Protein AF-A0A2N5W431-F1 (afdb_monomer)

InterPro domains:
  IPR001406 Pseudouridine synthase I, TruA [PTHR11142] (4-162)
  IPR020094 Pseudouridine synthase TruA/RsuA/RluB/E/F, N-terminal [G3DSA:3.30.70.580] (1-157)
  IPR020103 Pseudouridine synthase, catalytic domain superfamily [SSF55120] (5-163)

Nearest PDB structures (foldseek):
  4j37-assembly1_A  TM=8.523E-01  e=6.917E-05  Homo sapiens
  4its-assembly1_A  TM=8.733E-01  e=2.255E-04  Homo sapiens

Mean predicted aligned error: 11.42 Å

pLDDT: mean 74.48, std 19.28, range [26.36, 95.44]

Sequence (165 aa):
MRSPYQGALHGGLAWLPEIKPLARVEGELFQVLRRAAGVTRPGRTVDAGEWGYSRAGQADAGMSGCRQVGSLWVRSCLKSVPDRFGFCSPTYPSGTGCTPDVSQTTTKECKEEEAMEKEEEEKLRSHTMLFNSILPDSVRIMSFLPIYEAFYARFLCTARGYICK

Solvent-accessible surface area (backbone atoms only — not comparable to full-atom values): 10311 Å² total; per-residue (Å²): 61,34,34,33,38,52,13,80,74,22,62,13,37,68,64,70,94,68,94,61,98,42,61,25,55,42,47,56,50,52,54,47,39,55,74,73,44,58,57,49,65,94,91,62,74,96,44,66,80,72,35,58,57,32,45,42,72,85,46,56,59,47,50,62,34,82,70,40,41,37,33,62,58,64,61,66,93,69,90,68,73,64,88,78,51,86,57,74,75,83,78,70,86,68,92,67,95,74,81,86,81,90,74,86,81,65,93,71,56,62,62,60,51,55,51,54,52,51,54,51,52,52,51,50,49,51,52,40,53,55,51,46,73,71,43,56,94,53,41,42,59,79,44,75,67,79,64,60,90,86,67,44,32,44,79,73,48,85,77,84,89,82,82,88,130

Organism: NCBI:txid200324

Foldseek 3Di:
DWKWFQQQQAQWADDDPDDDPGHHQVNLLLVLCVVQFVQADPPDDRDCVRFVKAWQDTTGHRDTDPTTDIDGGTDDPDPDAPCPQDDDDPPPCPPDDDDDDPDDDDPPVVVVVVVVVVVVQVVFVVSQVSSQVSGDPRMHDDGDGDDDPPDHSHPPNPDDDDDDD

Radius of gyration: 18.62 Å; Cα contacts (8 Å, |Δi|>4): 211; chains: 1; bounding box: 46×41×58 Å

Structure (mmCIF, N/CA/C/O backbone):
data_AF-A0A2N5W431-F1
#
_entry.id   AF-A0A2N5W431-F1
#
loop_
_atom_site.group_PDB
_atom_site.id
_atom_site.type_symbol
_atom_site.label_atom_id
_atom_site.label_alt_id
_atom_site.label_comp_id
_atom_site.label_asym_id
_atom_site.label_entity_id
_atom_site.label_seq_id
_atom_site.pdbx_PDB_ins_code
_atom_site.Cartn_x
_atom_site.Cartn_y
_atom_site.Cartn_z
_atom_site.occupancy
_atom_site.B_iso_or_equiv
_atom_site.auth_seq_id
_atom_site.auth_comp_id
_atom_site.auth_asym_id
_atom_site.auth_atom_id
_atom_site.pdbx_PDB_model_num
ATOM 1 N N . MET A 1 1 ? -2.872 0.296 5.400 1.00 89.25 1 MET A N 1
ATOM 2 C CA . MET A 1 1 ? -2.490 -0.922 4.650 1.00 89.25 1 MET A CA 1
ATOM 3 C C . MET A 1 1 ? -0.985 -0.934 4.401 1.00 89.25 1 MET A C 1
ATOM 5 O O . MET A 1 1 ? -0.433 0.106 4.047 1.00 89.25 1 MET A O 1
ATOM 9 N N . ARG A 1 2 ? -0.328 -2.088 4.568 1.00 92.88 2 ARG A N 1
ATOM 10 C CA . ARG A 1 2 ? 1.062 -2.328 4.145 1.00 92.88 2 ARG A CA 1
ATOM 11 C C . ARG A 1 2 ? 1.088 -3.319 2.987 1.00 92.88 2 ARG A C 1
ATOM 13 O O . ARG A 1 2 ? 0.518 -4.400 3.114 1.00 92.88 2 ARG A O 1
ATOM 20 N N . SER A 1 3 ? 1.748 -2.960 1.893 1.00 93.75 3 SER A N 1
ATOM 21 C CA . SER A 1 3 ? 1.755 -3.747 0.660 1.00 93.75 3 SER A CA 1
ATOM 22 C C . SER A 1 3 ? 3.158 -3.816 0.052 1.00 93.75 3 SER A C 1
ATOM 24 O O . SER A 1 3 ? 3.660 -2.805 -0.432 1.00 93.75 3 SER A O 1
ATOM 26 N N . PRO A 1 4 ? 3.850 -4.960 0.108 1.00 94.81 4 PRO A N 1
ATOM 27 C CA . PRO A 1 4 ? 5.044 -5.170 -0.691 1.00 94.81 4 PRO A CA 1
ATOM 28 C C . PRO A 1 4 ? 4.684 -5.418 -2.159 1.00 94.81 4 PRO A C 1
ATOM 30 O O . PRO A 1 4 ? 3.628 -5.976 -2.471 1.00 94.81 4 PRO A O 1
ATOM 33 N N . TYR A 1 5 ? 5.590 -5.034 -3.052 1.00 95.44 5 TYR A N 1
ATOM 34 C CA . TYR A 1 5 ? 5.466 -5.306 -4.478 1.00 95.44 5 TYR A CA 1
ATOM 35 C C . TYR A 1 5 ? 6.824 -5.399 -5.179 1.00 95.44 5 TYR A C 1
ATOM 37 O O . TYR A 1 5 ? 7.811 -4.777 -4.764 1.00 95.44 5 TYR A O 1
ATOM 45 N N . GLN A 1 6 ? 6.850 -6.142 -6.284 1.00 94.75 6 GLN A N 1
ATOM 46 C CA . GLN A 1 6 ? 8.010 -6.316 -7.151 1.00 94.75 6 GLN A CA 1
ATOM 47 C C . GLN A 1 6 ? 7.945 -5.365 -8.349 1.00 94.75 6 GLN A C 1
ATOM 49 O O . GLN A 1 6 ? 7.180 -5.564 -9.284 1.00 94.75 6 GLN A O 1
ATOM 54 N N . GLY A 1 7 ? 8.792 -4.338 -8.349 1.00 92.81 7 GLY A N 1
ATOM 55 C CA . GLY A 1 7 ? 8.753 -3.252 -9.330 1.00 92.81 7 GLY A CA 1
ATOM 56 C C . GLY A 1 7 ? 9.149 -3.631 -10.752 1.00 92.81 7 GLY A C 1
ATOM 57 O O . GLY A 1 7 ? 8.723 -2.962 -11.686 1.00 92.81 7 GLY A O 1
ATOM 58 N N . ALA A 1 8 ? 9.929 -4.701 -10.929 1.00 91.56 8 ALA A N 1
ATOM 59 C CA . ALA A 1 8 ? 10.460 -5.109 -12.234 1.00 91.56 8 ALA A CA 1
ATOM 60 C C . ALA A 1 8 ? 9.368 -5.404 -13.280 1.00 91.56 8 ALA A C 1
ATOM 62 O O . ALA A 1 8 ? 9.610 -5.261 -14.473 1.00 91.56 8 ALA A O 1
ATOM 63 N N . LEU A 1 9 ? 8.169 -5.791 -12.832 1.00 91.44 9 LEU A N 1
ATOM 64 C CA . LEU A 1 9 ? 7.029 -6.124 -13.691 1.00 91.44 9 LEU A CA 1
ATOM 65 C C . LEU A 1 9 ? 6.043 -4.958 -13.864 1.00 91.44 9 LEU A C 1
ATOM 67 O O . LEU A 1 9 ? 5.024 -5.112 -14.535 1.00 91.44 9 LEU A O 1
ATOM 71 N N . HIS A 1 10 ? 6.323 -3.792 -13.270 1.00 92.25 10 HIS A N 1
ATOM 72 C CA . HIS A 1 10 ? 5.370 -2.690 -13.195 1.00 92.25 10 HIS A CA 1
ATOM 73 C C . HIS A 1 10 ? 5.929 -1.362 -13.714 1.00 92.25 10 HIS A C 1
ATOM 75 O O . HIS A 1 10 ? 7.069 -0.972 -13.453 1.00 92.25 10 HIS A O 1
ATOM 81 N N . GLY A 1 11 ? 5.059 -0.589 -14.371 1.00 91.69 11 GLY A N 1
ATOM 82 C CA . GLY A 1 11 ? 5.344 0.763 -14.875 1.00 91.69 11 GLY A CA 1
ATOM 83 C C . GLY A 1 11 ? 5.370 1.853 -13.792 1.00 91.69 11 GLY A C 1
ATOM 84 O O . GLY A 1 11 ? 5.055 3.015 -14.071 1.00 91.69 11 GLY A O 1
ATOM 85 N N . GLY A 1 12 ? 5.673 1.469 -12.552 1.00 91.50 12 GLY A N 1
ATOM 86 C CA . GLY A 1 12 ? 5.675 2.310 -11.359 1.00 91.50 12 GLY A CA 1
ATOM 87 C C . GLY A 1 12 ? 4.498 2.038 -10.425 1.00 91.50 12 GLY A C 1
ATOM 88 O O . GLY A 1 12 ? 3.576 1.275 -10.734 1.00 91.50 12 GLY A O 1
ATOM 89 N N . LEU A 1 13 ? 4.540 2.684 -9.262 1.00 91.75 13 LEU A N 1
ATOM 90 C CA . LEU A 1 13 ? 3.539 2.500 -8.215 1.00 91.75 13 LEU A CA 1
ATOM 91 C C . LEU A 1 13 ? 2.237 3.247 -8.524 1.00 91.75 13 LEU A C 1
ATOM 93 O O . LEU A 1 13 ? 1.162 2.660 -8.455 1.00 91.75 13 LEU A O 1
ATOM 97 N N . ALA A 1 14 ? 2.350 4.537 -8.851 1.00 89.69 14 ALA A N 1
ATOM 98 C CA . ALA A 1 14 ? 1.221 5.460 -8.910 1.00 89.69 14 ALA A CA 1
ATOM 99 C C . ALA A 1 14 ? 0.268 5.140 -10.064 1.00 89.69 14 ALA A C 1
ATOM 101 O O . ALA A 1 14 ? 0.701 5.101 -11.213 1.00 89.69 14 ALA A O 1
ATOM 102 N N . TRP A 1 15 ? -1.025 4.985 -9.790 1.00 85.06 15 TRP A N 1
ATOM 103 C CA . TRP A 1 15 ? -2.036 4.806 -10.827 1.00 85.06 15 TRP A CA 1
ATOM 104 C C . TRP A 1 15 ? -2.126 6.045 -11.730 1.00 85.06 15 TRP A C 1
ATOM 106 O O . TRP A 1 15 ? -2.089 7.178 -11.249 1.00 85.06 15 TRP A O 1
ATOM 116 N N . LEU A 1 16 ? -2.269 5.827 -13.040 1.00 81.75 16 LEU A N 1
ATOM 117 C CA . LEU A 1 16 ? -2.696 6.859 -13.987 1.00 81.75 16 LEU A CA 1
ATOM 118 C C . LEU A 1 16 ? -3.819 6.287 -14.868 1.00 81.75 16 LEU A C 1
ATOM 120 O O . LEU A 1 16 ? -3.814 5.081 -15.123 1.00 81.75 16 LEU A O 1
ATOM 124 N N . PRO A 1 17 ? -4.709 7.148 -15.388 1.00 71.31 17 PRO A N 1
ATOM 125 C CA . PRO A 1 17 ? -5.809 6.753 -16.272 1.00 71.31 17 PRO A CA 1
ATOM 126 C C . PRO A 1 17 ? -5.375 6.330 -17.687 1.00 71.31 17 PRO A C 1
ATOM 128 O O . PRO A 1 17 ? -6.167 5.752 -18.423 1.00 71.31 17 PRO A O 1
ATOM 131 N N . GLU A 1 18 ? -4.136 6.619 -18.088 1.00 76.00 18 GLU A N 1
ATOM 132 C CA . GLU A 1 18 ? -3.624 6.333 -19.430 1.00 76.00 18 GLU A CA 1
ATOM 133 C C . GLU A 1 18 ? -3.269 4.849 -19.623 1.00 76.00 18 GLU A C 1
ATOM 135 O O . GLU A 1 18 ? -2.668 4.222 -18.744 1.00 76.00 18 GLU A O 1
ATOM 140 N N . ILE A 1 19 ? -3.596 4.300 -20.799 1.00 70.38 19 ILE A N 1
ATOM 141 C CA . ILE A 1 19 ? -3.258 2.923 -21.180 1.00 70.38 19 ILE A CA 1
ATOM 142 C C . ILE A 1 19 ? -1.738 2.822 -21.337 1.00 70.38 19 ILE A C 1
ATOM 144 O O . ILE A 1 19 ? -1.148 3.442 -22.219 1.00 70.38 19 ILE A O 1
ATOM 148 N N . LYS A 1 20 ? -1.099 2.030 -20.473 1.00 76.12 20 LYS A N 1
ATOM 149 C CA . LYS A 1 20 ? 0.347 1.786 -20.497 1.00 76.12 20 LYS A CA 1
ATOM 150 C C . LYS A 1 20 ? 0.654 0.325 -20.813 1.00 76.12 20 LYS A C 1
ATOM 152 O O . LYS A 1 20 ? -0.145 -0.540 -20.462 1.00 76.12 20 LYS A O 1
ATOM 157 N N . PRO A 1 21 ? 1.822 0.041 -21.418 1.00 76.06 21 PRO A N 1
ATOM 158 C CA . PRO A 1 21 ? 2.220 -1.325 -21.750 1.00 76.06 21 PRO A CA 1
ATOM 159 C C . PRO A 1 21 ? 2.429 -2.204 -20.509 1.00 76.06 21 PRO A C 1
ATOM 161 O O . PRO A 1 21 ? 2.193 -3.404 -20.568 1.00 76.06 21 PRO A O 1
ATOM 164 N N . LEU A 1 22 ? 2.842 -1.612 -19.382 1.00 80.50 22 LEU A N 1
ATOM 165 C CA . LEU A 1 22 ? 2.979 -2.309 -18.105 1.00 80.50 22 LEU A CA 1
ATOM 166 C C . LEU A 1 22 ? 1.901 -1.861 -17.124 1.00 80.50 22 LEU A C 1
ATOM 168 O O . LEU A 1 22 ? 1.676 -0.659 -16.932 1.00 80.50 22 LEU A O 1
ATOM 172 N N . ALA A 1 23 ? 1.294 -2.843 -16.456 1.00 85.44 23 ALA A N 1
ATOM 173 C CA . ALA A 1 23 ? 0.386 -2.603 -15.351 1.00 85.44 23 ALA A CA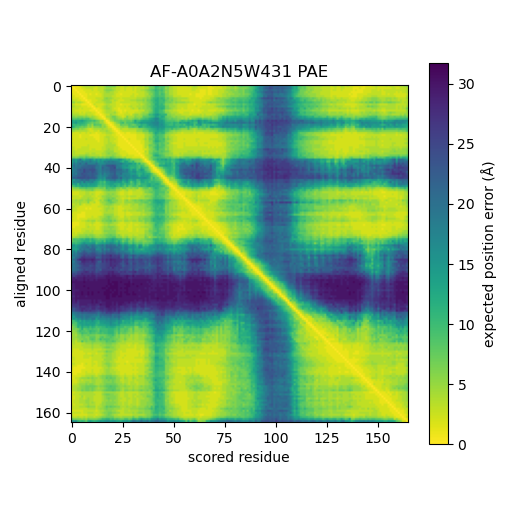 1
ATOM 174 C C . ALA A 1 23 ? 1.104 -1.849 -14.225 1.00 85.44 23 ALA A C 1
ATOM 176 O O . ALA A 1 23 ? 2.318 -1.963 -14.025 1.00 85.44 23 ALA A O 1
ATOM 177 N N . ARG A 1 24 ? 0.342 -1.055 -13.478 1.00 90.88 24 ARG A N 1
ATOM 178 C CA . ARG A 1 24 ? 0.843 -0.351 -12.300 1.00 90.88 24 ARG A CA 1
ATOM 179 C C . ARG A 1 24 ? 0.278 -0.963 -11.042 1.00 90.88 24 ARG A C 1
ATOM 181 O O . ARG A 1 24 ? -0.891 -1.340 -11.015 1.00 90.88 24 ARG A O 1
ATOM 188 N N . VAL A 1 25 ? 1.094 -0.961 -9.997 1.00 93.19 25 VAL A N 1
ATOM 189 C CA . VAL A 1 25 ? 0.795 -1.607 -8.714 1.00 93.19 25 VAL A CA 1
ATOM 190 C C . VAL A 1 25 ? -0.521 -1.094 -8.125 1.00 93.19 25 VAL A C 1
ATOM 192 O O . VAL A 1 25 ? -1.386 -1.885 -7.760 1.00 93.19 25 VAL A O 1
ATOM 195 N N . GLU A 1 26 ? -0.727 0.229 -8.085 1.00 91.44 26 GLU A N 1
ATOM 196 C CA . GLU A 1 26 ? -1.993 0.797 -7.603 1.00 91.44 26 GLU A CA 1
ATOM 197 C C . GLU A 1 26 ? -3.183 0.418 -8.491 1.00 91.44 26 GLU A C 1
ATOM 199 O O . GLU A 1 26 ? -4.279 0.225 -7.983 1.00 91.44 26 GLU A O 1
ATOM 204 N N . GLY A 1 27 ? -2.989 0.258 -9.802 1.00 88.44 27 GLY A N 1
ATOM 205 C CA . GLY A 1 27 ? -4.064 -0.147 -10.709 1.00 88.44 27 GLY A CA 1
ATOM 206 C C . GLY A 1 27 ? -4.586 -1.550 -10.421 1.00 88.44 27 GLY A C 1
ATOM 207 O O . GLY A 1 27 ? -5.800 -1.747 -10.356 1.00 88.44 27 GLY A O 1
ATOM 208 N N . GLU A 1 28 ? -3.685 -2.503 -10.200 1.00 90.12 28 GLU A N 1
ATOM 209 C CA . GLU A 1 28 ? -4.042 -3.872 -9.814 1.00 90.12 28 GLU A CA 1
ATOM 210 C C . GLU A 1 28 ? -4.699 -3.900 -8.435 1.00 90.12 28 GLU A C 1
ATOM 212 O O . GLU A 1 28 ? -5.772 -4.482 -8.259 1.00 90.12 28 GLU A O 1
ATOM 217 N N . LEU A 1 29 ? -4.121 -3.171 -7.477 1.00 89.25 29 LEU A N 1
ATOM 218 C CA . LEU A 1 29 ? -4.680 -3.031 -6.140 1.00 89.25 29 LEU A CA 1
ATOM 219 C C . LEU A 1 29 ? -6.105 -2.457 -6.176 1.00 89.25 29 LEU A C 1
ATOM 221 O O . LEU A 1 29 ? -7.014 -3.007 -5.556 1.00 89.25 29 LEU A O 1
ATOM 225 N N . PHE A 1 30 ? -6.332 -1.380 -6.928 1.00 87.06 30 PHE A N 1
ATOM 226 C CA . PHE A 1 30 ? -7.644 -0.744 -7.053 1.00 87.06 30 PHE A CA 1
ATOM 227 C C . PHE A 1 30 ? -8.654 -1.629 -7.782 1.00 87.06 30 PHE A C 1
ATOM 229 O O . PHE A 1 30 ? -9.844 -1.585 -7.476 1.00 87.06 30 PHE A O 1
ATOM 236 N N . GLN A 1 31 ? -8.225 -2.455 -8.738 1.00 85.12 31 GLN A N 1
ATOM 237 C CA . GLN A 1 31 ? -9.108 -3.453 -9.344 1.00 85.12 31 GLN A CA 1
ATOM 238 C C . GLN A 1 31 ? -9.572 -4.495 -8.323 1.00 85.12 31 GLN A C 1
ATOM 240 O O . GLN A 1 31 ? -10.771 -4.772 -8.247 1.00 85.12 31 GLN A O 1
ATOM 245 N N . VAL A 1 32 ? -8.657 -5.032 -7.513 1.00 86.81 32 VAL A N 1
ATOM 246 C CA . VAL A 1 32 ? -8.998 -6.033 -6.492 1.00 86.81 32 VAL A CA 1
ATOM 247 C C . VAL A 1 32 ? -9.874 -5.436 -5.399 1.00 86.81 32 VAL A C 1
ATOM 249 O O . VAL A 1 32 ? -10.908 -6.010 -5.065 1.00 86.81 32 VAL A O 1
ATOM 252 N N . LEU A 1 33 ? -9.528 -4.252 -4.894 1.00 81.56 33 LEU A N 1
ATOM 253 C CA . LEU A 1 33 ? -10.308 -3.580 -3.856 1.00 81.56 33 LEU A CA 1
ATOM 254 C C . LEU A 1 33 ? -11.738 -3.261 -4.322 1.00 81.56 33 LEU A C 1
ATOM 256 O O . LEU A 1 33 ? -12.678 -3.445 -3.550 1.00 81.56 33 LEU A O 1
ATOM 260 N N . ARG A 1 34 ? -11.942 -2.886 -5.594 1.00 78.44 34 ARG A N 1
ATOM 261 C CA . ARG A 1 34 ? -13.295 -2.714 -6.164 1.00 78.44 34 ARG A CA 1
ATOM 262 C C . ARG A 1 34 ? -14.122 -3.985 -6.125 1.00 78.44 34 ARG A C 1
ATOM 264 O O . ARG A 1 34 ? -15.307 -3.920 -5.817 1.00 78.44 34 ARG A O 1
ATOM 271 N N . ARG A 1 35 ? -13.502 -5.120 -6.447 1.00 77.38 35 ARG A N 1
ATOM 272 C CA . ARG A 1 35 ? -14.182 -6.419 -6.503 1.00 77.38 35 ARG A CA 1
ATOM 273 C C . ARG A 1 35 ? -14.460 -6.985 -5.113 1.00 77.38 35 ARG A C 1
ATOM 275 O O . ARG A 1 35 ? -15.540 -7.509 -4.886 1.00 77.38 35 ARG A O 1
ATOM 282 N N . ALA A 1 36 ? -13.494 -6.879 -4.204 1.00 72.75 36 ALA A N 1
ATOM 283 C CA . ALA A 1 36 ? -13.506 -7.614 -2.943 1.00 72.75 36 ALA A CA 1
ATOM 284 C C . ALA A 1 36 ? -13.934 -6.778 -1.728 1.00 72.75 36 ALA A C 1
ATOM 286 O O . ALA A 1 36 ? -14.520 -7.322 -0.800 1.00 72.75 36 ALA A O 1
ATOM 287 N N . ALA A 1 37 ? -13.652 -5.472 -1.705 1.00 63.78 37 ALA A N 1
ATOM 288 C CA . ALA A 1 37 ? -13.812 -4.657 -0.497 1.00 63.78 37 ALA A CA 1
ATOM 289 C C . ALA A 1 37 ? -15.011 -3.702 -0.532 1.00 63.78 37 ALA A C 1
ATOM 291 O O . ALA A 1 37 ? -15.199 -2.939 0.414 1.00 63.78 37 ALA A O 1
ATOM 292 N N . GLY A 1 38 ? -15.806 -3.700 -1.612 1.00 59.81 38 GLY A N 1
ATOM 293 C CA . GLY A 1 38 ? -16.948 -2.797 -1.751 1.00 59.81 38 GLY A CA 1
ATOM 294 C C . GLY A 1 38 ? -16.581 -1.362 -1.362 1.00 59.81 38 GLY A C 1
ATOM 295 O O . GLY A 1 38 ? -17.212 -0.789 -0.482 1.00 59.81 38 GLY A O 1
ATOM 296 N N . VAL A 1 39 ? -15.489 -0.832 -1.911 1.00 56.41 39 VAL A N 1
ATOM 297 C CA . VAL A 1 39 ? -14.934 0.461 -1.499 1.00 56.41 39 VAL A CA 1
ATOM 298 C C . VAL A 1 39 ? -15.879 1.583 -1.921 1.00 56.41 39 VAL A C 1
ATOM 300 O O . VAL A 1 39 ? -15.903 1.979 -3.085 1.00 56.41 39 VAL A O 1
ATOM 303 N N . THR A 1 40 ? -16.719 2.066 -1.004 1.00 45.91 40 THR A N 1
ATOM 304 C CA . THR A 1 40 ? -17.563 3.247 -1.239 1.00 45.91 40 THR A CA 1
ATOM 305 C C . THR A 1 40 ? -18.119 3.794 0.075 1.00 45.91 40 THR A C 1
ATOM 307 O O . THR A 1 40 ? -18.657 3.037 0.883 1.00 45.91 40 THR A O 1
ATOM 310 N N . ARG A 1 41 ? -18.092 5.121 0.263 1.00 44.06 41 ARG A N 1
ATOM 311 C CA . ARG A 1 41 ? -19.140 5.788 1.057 1.00 44.06 41 ARG A CA 1
ATOM 312 C C . ARG A 1 41 ? -20.473 5.562 0.317 1.00 44.06 41 ARG A C 1
ATOM 314 O O . ARG A 1 41 ? -20.462 5.615 -0.912 1.00 44.06 41 ARG A O 1
ATOM 321 N N . PRO A 1 42 ? -21.602 5.267 0.981 1.00 38.75 42 PRO A N 1
ATOM 322 C CA . PRO A 1 42 ? -22.873 5.136 0.266 1.00 38.75 42 PRO A CA 1
ATOM 323 C C . PRO A 1 42 ? -23.142 6.400 -0.581 1.00 38.75 42 PRO A C 1
ATOM 325 O O . PRO A 1 42 ? -23.098 7.506 -0.051 1.00 38.75 42 PRO A O 1
ATOM 328 N N . GLY A 1 43 ? -23.361 6.230 -1.896 1.00 45.22 43 GLY A N 1
ATOM 329 C CA . GLY A 1 43 ? -23.772 7.299 -2.825 1.00 45.22 43 GLY A CA 1
ATOM 330 C C . GLY A 1 4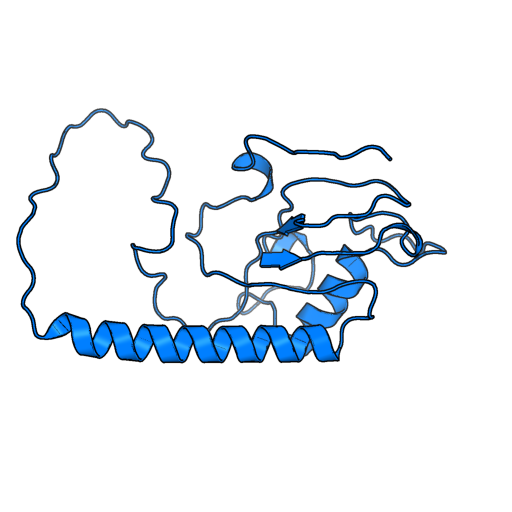3 ? -22.696 7.964 -3.705 1.00 45.22 43 GLY A C 1
ATOM 331 O O . GLY A 1 43 ? -22.950 9.052 -4.212 1.00 45.22 43 GLY A O 1
ATOM 332 N N . ARG A 1 44 ? -21.504 7.376 -3.884 1.00 46.50 44 ARG A N 1
ATOM 333 C CA . ARG A 1 44 ? -20.342 8.030 -4.532 1.00 46.50 44 ARG A CA 1
ATOM 334 C C . ARG A 1 44 ? -19.649 7.134 -5.578 1.00 46.50 44 ARG A C 1
ATOM 336 O O . ARG A 1 44 ? -19.682 5.912 -5.451 1.00 46.50 44 ARG A O 1
ATOM 343 N N . THR A 1 45 ? -19.099 7.725 -6.640 1.00 42.81 45 THR A N 1
ATOM 344 C CA . THR A 1 45 ? -18.496 7.029 -7.794 1.00 42.81 45 THR A CA 1
ATOM 345 C C . THR A 1 45 ? -17.063 6.557 -7.517 1.00 42.81 45 THR A C 1
ATOM 347 O O . THR A 1 45 ? -16.479 6.784 -6.461 1.00 42.81 45 THR A O 1
ATOM 350 N N . VAL A 1 46 ? -16.525 5.754 -8.435 1.00 51.91 46 VAL A N 1
ATOM 351 C CA . VAL A 1 46 ? -15.410 4.826 -8.206 1.00 51.91 46 VAL A CA 1
ATOM 352 C C . VAL A 1 46 ? -14.064 5.437 -8.628 1.00 51.91 46 VAL A C 1
ATOM 354 O O . VAL A 1 46 ? -13.319 4.830 -9.394 1.00 51.91 46 VAL A O 1
ATOM 357 N N . ASP A 1 47 ? -13.751 6.636 -8.135 1.00 59.06 47 ASP A N 1
ATOM 358 C CA . ASP A 1 47 ? -12.466 7.298 -8.387 1.00 59.06 47 ASP A CA 1
ATOM 359 C C . ASP A 1 47 ? -11.541 7.226 -7.161 1.00 59.06 47 ASP A C 1
ATOM 361 O O . ASP A 1 47 ? -11.981 7.312 -6.013 1.00 59.06 47 ASP A O 1
ATOM 365 N N . ALA A 1 48 ? -10.223 7.108 -7.383 1.00 58.09 48 ALA A N 1
ATOM 366 C CA . ALA A 1 48 ? -9.224 7.006 -6.307 1.00 58.09 48 ALA A CA 1
ATOM 367 C C . ALA A 1 48 ? -9.244 8.210 -5.337 1.00 58.09 48 ALA A C 1
ATOM 369 O O . ALA A 1 48 ? -8.913 8.064 -4.157 1.00 58.09 48 ALA A O 1
ATOM 370 N N . GLY A 1 49 ? -9.674 9.385 -5.817 1.00 63.28 49 GLY A N 1
ATOM 371 C CA . GLY A 1 49 ? -9.896 10.575 -4.992 1.00 63.28 49 GLY A CA 1
ATOM 372 C C . GLY A 1 49 ? -11.083 10.445 -4.031 1.00 63.28 49 GLY A C 1
ATOM 373 O O . GLY A 1 49 ? -11.054 11.012 -2.942 1.00 63.28 49 GLY A O 1
ATOM 374 N N . GLU A 1 50 ? -12.095 9.647 -4.371 1.00 66.56 50 GLU A N 1
ATOM 375 C CA . GLU A 1 50 ? -13.278 9.433 -3.528 1.00 66.56 50 GLU A CA 1
ATOM 376 C C . GLU A 1 50 ? -13.019 8.427 -2.399 1.00 66.56 50 GLU A C 1
ATOM 378 O O . GLU A 1 50 ? -13.607 8.524 -1.320 1.00 66.56 50 GLU A O 1
ATOM 383 N N . TRP A 1 51 ? -12.082 7.498 -2.602 1.00 74.25 51 TRP A N 1
ATOM 384 C CA . TRP A 1 51 ? -11.655 6.535 -1.581 1.00 74.25 51 TRP A CA 1
ATOM 385 C C . TRP A 1 51 ? -10.679 7.115 -0.563 1.00 74.25 51 TRP A C 1
ATOM 387 O O . TRP A 1 51 ? -10.218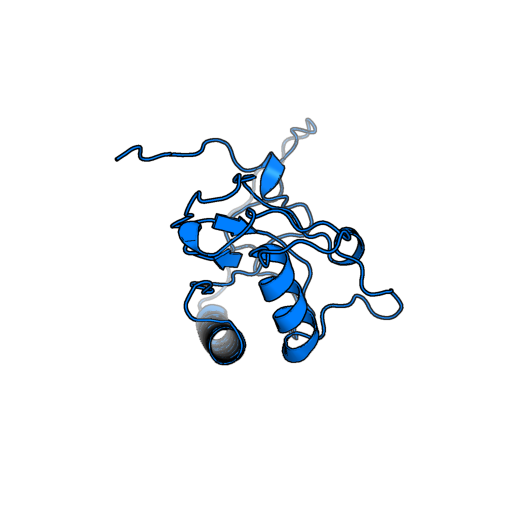 6.389 0.317 1.00 74.25 51 TRP A O 1
ATOM 397 N N . GLY A 1 52 ? -10.338 8.405 -0.674 1.00 81.44 52 GLY A N 1
ATOM 398 C CA . GLY A 1 52 ? -9.334 9.046 0.175 1.00 81.44 52 GLY A CA 1
ATOM 399 C C . GLY A 1 52 ? -8.005 8.297 0.152 1.00 81.44 52 GLY A C 1
ATOM 400 O O . GLY A 1 52 ? -7.316 8.232 1.171 1.00 81.44 52 GLY A O 1
ATOM 401 N N . TYR A 1 53 ? -7.677 7.670 -0.985 1.00 87.88 53 TYR A N 1
ATOM 402 C CA . TYR A 1 53 ? -6.454 6.899 -1.091 1.00 87.88 53 TYR A CA 1
ATOM 403 C C . TYR A 1 53 ? -5.255 7.840 -0.988 1.00 87.88 53 TYR A C 1
ATOM 405 O O . TYR A 1 53 ? -5.126 8.805 -1.742 1.00 87.88 53 TYR A O 1
ATOM 413 N N . SER A 1 54 ? -4.343 7.539 -0.071 1.00 90.44 54 SER A N 1
ATOM 414 C CA . SER A 1 54 ? -3.069 8.235 0.037 1.00 90.44 54 SER A CA 1
ATOM 415 C C . SER A 1 54 ? -1.933 7.236 0.202 1.00 90.44 54 SER A C 1
ATOM 417 O O . SER A 1 54 ? -2.091 6.184 0.821 1.00 90.44 54 SER A O 1
ATOM 419 N N . ARG A 1 55 ? -0.765 7.568 -0.347 1.00 91.75 55 ARG A N 1
ATOM 420 C CA . ARG A 1 55 ? 0.432 6.722 -0.320 1.00 91.75 55 ARG A CA 1
ATOM 421 C C . ARG A 1 55 ? 1.580 7.433 0.378 1.00 91.75 55 ARG A C 1
ATOM 423 O O . ARG A 1 55 ? 1.778 8.630 0.177 1.00 91.75 55 ARG A O 1
ATOM 430 N N . ALA A 1 56 ? 2.360 6.688 1.154 1.00 91.75 56 ALA A N 1
ATOM 431 C CA . ALA A 1 56 ? 3.502 7.240 1.874 1.00 91.75 56 ALA A CA 1
ATOM 432 C C . ALA A 1 56 ? 4.632 7.671 0.943 1.00 91.75 56 ALA A C 1
ATOM 434 O O . ALA A 1 56 ? 5.293 8.654 1.248 1.00 91.75 56 ALA A O 1
ATOM 435 N N . GLY A 1 57 ? 4.825 6.991 -0.193 1.00 87.31 57 GLY A N 1
ATOM 436 C CA . GLY A 1 57 ? 5.807 7.350 -1.215 1.00 87.31 57 GLY A CA 1
ATOM 437 C C . GLY A 1 57 ? 5.367 7.006 -2.630 1.00 87.31 57 GLY A C 1
ATOM 438 O O . GLY A 1 57 ? 4.456 6.205 -2.819 1.00 87.31 57 GLY A O 1
ATOM 439 N N . GLN A 1 58 ? 5.994 7.659 -3.607 1.00 88.56 58 GLN A N 1
ATOM 440 C CA . GLN A 1 58 ? 5.806 7.404 -5.032 1.00 88.56 58 GLN A CA 1
ATOM 441 C C . GLN A 1 58 ? 7.083 6.770 -5.567 1.00 88.56 58 GLN A C 1
ATOM 443 O O . GLN A 1 58 ? 8.161 7.324 -5.368 1.00 88.56 58 GLN A O 1
ATOM 448 N N . ALA A 1 59 ? 6.937 5.609 -6.196 1.00 91.50 59 ALA A N 1
ATOM 449 C CA . ALA A 1 59 ? 8.034 4.893 -6.817 1.00 91.50 59 ALA A CA 1
ATOM 450 C C . ALA A 1 59 ? 7.863 4.887 -8.339 1.00 91.50 59 ALA A C 1
ATOM 452 O O . ALA A 1 59 ? 6.750 4.687 -8.844 1.00 91.50 59 ALA A O 1
ATOM 453 N N . ASP A 1 60 ? 8.973 5.105 -9.036 1.00 91.62 60 ASP A N 1
ATOM 454 C CA . ASP A 1 60 ? 9.080 5.060 -10.488 1.00 91.62 60 ASP A CA 1
ATOM 455 C C . ASP A 1 60 ? 9.082 3.620 -11.016 1.00 91.62 60 ASP A C 1
ATOM 457 O O . ASP A 1 60 ? 9.075 2.643 -10.261 1.00 91.62 60 ASP A O 1
ATOM 461 N N . ALA A 1 61 ? 9.044 3.490 -12.340 1.00 91.88 61 ALA A N 1
ATOM 462 C CA . ALA A 1 61 ? 9.042 2.199 -13.015 1.00 91.88 61 ALA A CA 1
ATOM 463 C C . ALA A 1 61 ? 10.274 1.359 -12.646 1.00 91.88 61 ALA A C 1
ATOM 465 O O . ALA A 1 61 ? 11.381 1.880 -12.537 1.00 91.88 61 ALA A O 1
ATOM 466 N N . GLY A 1 62 ? 10.074 0.056 -12.441 1.00 91.25 62 GLY A N 1
ATOM 467 C CA . GLY A 1 62 ? 11.146 -0.869 -12.064 1.00 91.25 62 GLY A CA 1
ATOM 468 C C . GLY A 1 62 ? 11.509 -0.881 -10.573 1.00 91.25 62 GLY A C 1
ATOM 469 O O . GLY A 1 62 ? 12.098 -1.857 -10.106 1.00 91.25 62 GLY A O 1
ATOM 470 N N . MET A 1 63 ? 11.131 0.135 -9.788 1.00 93.25 63 MET A N 1
ATOM 471 C CA . MET A 1 63 ? 11.462 0.188 -8.359 1.00 93.25 63 MET A CA 1
ATOM 472 C C . MET A 1 63 ? 10.551 -0.718 -7.532 1.00 93.25 63 MET A C 1
ATOM 474 O O . MET A 1 63 ? 9.332 -0.619 -7.621 1.00 93.25 63 MET A O 1
ATOM 478 N N . SER A 1 64 ? 11.132 -1.591 -6.707 1.00 94.75 64 SER A N 1
ATOM 479 C CA . SER A 1 64 ? 10.377 -2.456 -5.786 1.00 94.75 64 SER A CA 1
ATOM 480 C C . SER A 1 64 ? 10.147 -1.776 -4.437 1.00 94.75 64 SER A C 1
ATOM 482 O O . SER A 1 64 ? 10.971 -0.981 -3.985 1.00 94.75 64 SER A O 1
ATOM 484 N N . GLY A 1 65 ? 9.058 -2.131 -3.757 1.00 93.06 65 GLY A N 1
ATOM 485 C CA . GLY A 1 65 ? 8.748 -1.632 -2.418 1.00 93.06 65 GLY A CA 1
ATOM 486 C C . GLY A 1 65 ? 8.543 -2.780 -1.439 1.00 93.06 65 GLY A C 1
ATOM 487 O O . GLY A 1 65 ? 7.668 -3.609 -1.642 1.00 93.06 65 GLY A O 1
ATOM 488 N N . CYS A 1 66 ? 9.310 -2.827 -0.347 1.00 91.44 66 CYS A N 1
ATOM 489 C CA . CYS A 1 66 ? 9.162 -3.879 0.669 1.00 91.44 66 CYS A CA 1
ATOM 490 C C . CYS A 1 66 ? 8.101 -3.557 1.736 1.00 91.44 66 CYS A C 1
ATOM 492 O O . CYS A 1 66 ? 7.546 -4.459 2.357 1.00 91.44 66 CYS A O 1
ATOM 494 N N . ARG A 1 67 ? 7.823 -2.271 1.984 1.00 89.31 67 ARG A N 1
ATOM 495 C CA . ARG A 1 67 ? 6.889 -1.810 3.028 1.00 89.31 67 ARG A CA 1
ATOM 496 C C . ARG A 1 67 ? 6.115 -0.578 2.572 1.00 89.31 67 ARG A C 1
ATOM 498 O O . ARG A 1 67 ? 6.029 0.404 3.306 1.00 89.31 67 ARG A O 1
ATOM 505 N N . GLN A 1 68 ? 5.568 -0.604 1.356 1.00 93.38 68 GLN A N 1
ATOM 506 C CA . GLN A 1 68 ? 4.747 0.513 0.896 1.00 93.38 68 GLN A CA 1
ATOM 507 C C . GLN A 1 68 ? 3.533 0.660 1.808 1.00 93.38 68 GLN A C 1
ATOM 509 O O . GLN A 1 68 ? 2.804 -0.300 2.065 1.00 93.38 68 GLN A O 1
ATOM 514 N N . VAL A 1 69 ? 3.328 1.876 2.302 1.00 94.19 69 VAL A N 1
ATOM 515 C CA . VAL A 1 69 ? 2.196 2.209 3.162 1.00 94.19 69 VAL A CA 1
ATOM 516 C C . VAL A 1 69 ? 1.187 3.009 2.354 1.00 94.19 69 VAL A C 1
ATOM 518 O O . VAL A 1 69 ? 1.544 3.990 1.697 1.00 94.19 69 VAL A O 1
ATOM 521 N N . GLY A 1 70 ? -0.072 2.588 2.423 1.00 92.25 70 GLY A N 1
ATOM 522 C CA . GLY A 1 70 ? -1.210 3.339 1.908 1.00 92.25 70 GLY A CA 1
ATOM 523 C C . GLY A 1 70 ? -2.338 3.422 2.934 1.00 92.25 70 GLY A C 1
ATOM 524 O O . GLY A 1 70 ? -2.542 2.481 3.711 1.00 92.25 70 GLY A O 1
ATOM 525 N N . SER A 1 71 ? -3.065 4.536 2.939 1.00 91.00 71 SER A N 1
ATOM 526 C CA . SER A 1 71 ? -4.357 4.678 3.618 1.00 91.00 71 SER A CA 1
ATOM 527 C C . SER A 1 71 ? -5.470 4.796 2.588 1.00 91.00 71 SER A C 1
ATOM 529 O O . SER A 1 71 ? -5.246 5.312 1.498 1.00 91.00 71 SER A O 1
ATOM 531 N N . LEU A 1 72 ? -6.642 4.266 2.922 1.00 87.69 72 LEU A N 1
ATOM 532 C CA . LEU A 1 72 ? -7.866 4.416 2.147 1.00 87.69 72 LEU A CA 1
ATOM 533 C C . LEU A 1 72 ? -9.078 4.170 3.039 1.00 87.69 72 LEU A C 1
ATOM 535 O O . LEU A 1 72 ? -8.980 3.470 4.049 1.00 87.69 72 LEU A O 1
ATOM 539 N N . TRP A 1 73 ? -10.217 4.691 2.613 1.00 83.62 73 TRP A N 1
ATOM 540 C CA . TRP A 1 73 ? -11.518 4.384 3.183 1.00 83.62 73 TRP A CA 1
ATOM 541 C C . TRP A 1 73 ? -11.994 3.024 2.689 1.00 83.62 73 TRP A C 1
ATOM 543 O O . TRP A 1 73 ? -11.972 2.766 1.493 1.00 83.62 73 TRP A O 1
ATOM 553 N N . VAL A 1 74 ? -12.447 2.158 3.592 1.00 77.88 74 VAL A N 1
ATOM 554 C CA . VAL A 1 74 ? -13.035 0.851 3.261 1.00 77.88 74 VAL A CA 1
ATOM 555 C C . VAL A 1 74 ? -14.340 0.706 4.033 1.00 77.88 74 VAL A C 1
ATOM 557 O O . VAL A 1 74 ? -14.447 1.193 5.159 1.00 77.88 74 VAL A O 1
ATOM 560 N N . ARG A 1 75 ? -15.338 0.033 3.449 1.00 74.25 75 ARG A N 1
ATOM 561 C CA . ARG A 1 75 ? -16.540 -0.339 4.199 1.00 74.25 75 ARG A CA 1
ATOM 562 C C . ARG A 1 75 ? -16.173 -1.426 5.200 1.00 74.25 75 ARG A C 1
ATOM 564 O O . ARG A 1 75 ? -15.822 -2.537 4.817 1.00 74.25 75 ARG A O 1
ATOM 571 N N . SER A 1 76 ? -16.249 -1.087 6.478 1.00 71.75 76 SER A N 1
ATOM 572 C CA . SER A 1 76 ? -16.052 -2.021 7.577 1.00 71.75 76 SER A CA 1
ATOM 573 C C . SER A 1 76 ? -17.319 -2.093 8.422 1.00 71.75 76 SER A C 1
ATOM 575 O O . SER A 1 76 ? -18.083 -1.134 8.474 1.00 71.75 76 SER A O 1
ATOM 577 N N . CYS A 1 77 ? -17.544 -3.222 9.094 1.00 66.69 77 CYS A N 1
ATOM 578 C CA . CYS A 1 77 ? -18.623 -3.352 10.084 1.00 66.69 77 CYS A CA 1
ATOM 579 C C . CYS A 1 77 ? -18.220 -2.797 11.462 1.00 66.69 77 CYS A C 1
ATOM 581 O O . CYS A 1 77 ? -18.956 -2.976 12.429 1.00 66.69 77 CYS A O 1
ATOM 583 N N . LEU A 1 78 ? -17.040 -2.180 11.561 1.00 64.12 78 LEU A N 1
ATOM 584 C CA . LEU A 1 78 ? -16.535 -1.586 12.792 1.00 64.12 78 LEU A CA 1
ATOM 585 C C . LEU A 1 78 ? -17.353 -0.350 13.150 1.00 64.12 78 LEU A C 1
ATOM 587 O O . LEU A 1 78 ? -17.547 0.537 12.320 1.00 64.12 78 LEU A O 1
ATOM 591 N N . LYS A 1 79 ? -17.843 -0.320 14.391 1.00 61.19 79 LYS A N 1
ATOM 592 C CA . LYS A 1 79 ? -18.701 0.753 14.913 1.00 61.19 79 LYS A CA 1
ATOM 593 C C . LYS A 1 79 ? -17.894 1.984 15.333 1.00 61.19 79 LYS A C 1
ATOM 595 O O . LYS A 1 79 ? -18.382 3.101 15.207 1.00 61.19 79 LYS A O 1
ATOM 600 N N . SER A 1 80 ? -16.665 1.780 15.793 1.00 60.34 80 SER A N 1
ATOM 601 C CA . SER A 1 80 ? -15.703 2.823 16.145 1.00 60.34 80 SER A CA 1
ATOM 602 C C . SER A 1 80 ? -14.288 2.292 15.932 1.00 60.34 80 SER A C 1
ATOM 604 O O . SER A 1 80 ? -14.062 1.083 15.952 1.00 60.34 80 SER A O 1
ATOM 606 N N . VAL A 1 81 ? -13.336 3.192 15.687 1.00 62.56 81 VAL A N 1
ATOM 607 C CA . VAL A 1 81 ? -11.912 2.847 15.748 1.00 62.56 81 VAL A CA 1
ATOM 608 C C . VAL A 1 81 ? -11.522 2.901 17.224 1.00 62.56 81 VAL A C 1
ATOM 610 O O . VAL A 1 81 ? -11.756 3.942 17.842 1.00 62.56 81 VAL A O 1
ATOM 613 N N . PRO A 1 82 ? -10.977 1.824 17.812 1.00 57.28 82 PRO A N 1
ATOM 614 C CA . PRO A 1 82 ? -10.505 1.865 19.189 1.00 57.28 82 PRO A CA 1
ATOM 615 C C . PRO A 1 82 ? -9.479 2.985 19.364 1.00 57.28 82 PRO A C 1
ATOM 617 O O . PRO A 1 82 ? -8.536 3.090 18.577 1.00 57.28 82 PRO A O 1
ATOM 620 N N . ASP A 1 83 ? -9.632 3.780 20.425 1.00 54.75 83 ASP A N 1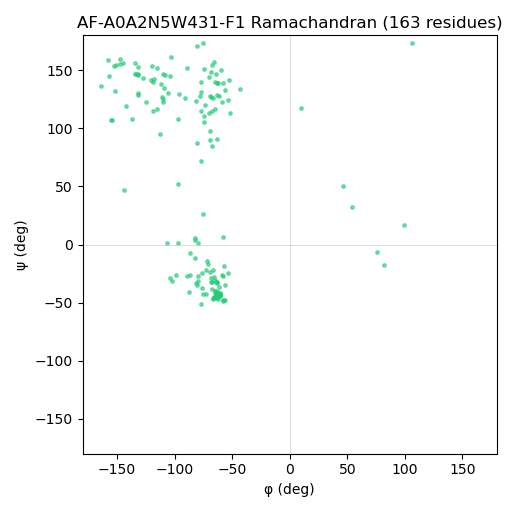
ATOM 621 C CA . ASP A 1 83 ? -8.757 4.918 20.764 1.00 54.75 83 ASP A CA 1
ATOM 622 C C . ASP A 1 83 ? -7.277 4.489 20.918 1.00 54.75 83 ASP A C 1
ATOM 624 O O . ASP A 1 83 ? -6.342 5.278 20.804 1.00 54.75 83 ASP A O 1
ATOM 628 N N . ARG A 1 84 ? -7.059 3.179 21.105 1.00 52.09 84 ARG A N 1
ATOM 629 C CA . ARG A 1 84 ? -5.755 2.522 21.241 1.00 52.09 84 ARG A CA 1
ATOM 630 C C . ARG A 1 84 ? -5.038 2.214 19.919 1.00 52.09 84 ARG A C 1
ATOM 632 O O . ARG A 1 84 ? -3.847 1.900 19.965 1.00 52.09 84 ARG A O 1
ATOM 639 N N . PHE A 1 85 ? -5.676 2.315 18.744 1.00 50.78 85 PHE A N 1
ATOM 640 C CA . PHE A 1 85 ? -4.991 2.094 17.457 1.00 50.78 85 PHE A CA 1
ATOM 641 C C . PHE A 1 85 ? -4.124 3.301 17.043 1.00 50.78 85 PHE A C 1
ATOM 643 O O . PHE A 1 85 ? -4.382 4.016 16.078 1.00 50.78 85 PHE A O 1
ATOM 650 N N . GLY A 1 86 ? -3.015 3.468 17.765 1.00 45.12 86 GLY A N 1
ATOM 651 C CA . GLY A 1 86 ? -1.692 3.757 17.207 1.00 45.12 86 GLY A CA 1
ATOM 652 C C . GLY A 1 86 ? -1.384 5.161 16.695 1.00 45.12 86 GLY A C 1
ATOM 653 O O . GLY A 1 86 ? -0.228 5.418 16.373 1.00 45.12 86 GLY A O 1
ATOM 654 N N . PHE A 1 87 ? -2.341 6.075 16.636 1.00 44.66 87 PHE A N 1
ATOM 655 C CA . PHE A 1 87 ? -2.056 7.493 16.452 1.00 44.66 87 PHE A CA 1
ATOM 656 C C . PHE A 1 87 ? -3.226 8.271 17.047 1.00 44.66 87 PHE A C 1
ATOM 658 O O . PHE A 1 87 ? -4.306 8.316 16.458 1.00 44.66 87 PHE A O 1
ATOM 665 N N . CYS A 1 88 ? -3.004 8.907 18.196 1.00 43.44 88 CYS A N 1
ATOM 666 C CA . CYS A 1 88 ? -3.869 9.996 18.619 1.00 43.44 88 CYS A CA 1
ATOM 667 C C . CYS A 1 88 ? -3.957 11.007 17.468 1.00 43.44 88 CYS A C 1
ATOM 669 O O . CYS A 1 88 ? -2.952 11.266 16.790 1.00 43.44 88 CYS A O 1
ATOM 671 N N . SER A 1 89 ? -5.139 11.589 17.257 1.00 42.41 89 SER A N 1
ATOM 672 C CA . SER A 1 89 ? -5.273 12.808 16.457 1.00 42.41 89 SER A CA 1
ATOM 673 C C . SER A 1 89 ? -4.138 13.762 16.846 1.00 42.41 89 SER A C 1
ATOM 675 O O . SER A 1 89 ? -3.893 13.905 18.047 1.00 42.41 89 SER A O 1
ATOM 677 N N . PRO A 1 90 ? -3.414 14.387 15.899 1.00 44.19 90 PRO A N 1
ATOM 678 C CA . PRO A 1 90 ? -2.405 15.370 16.256 1.00 44.19 90 PRO A CA 1
ATOM 679 C C . PRO A 1 90 ? -3.048 16.396 17.188 1.00 44.19 90 PRO A C 1
ATOM 681 O O . PRO A 1 90 ? -3.966 17.108 16.780 1.00 44.19 90 PRO A O 1
ATOM 684 N N . THR A 1 91 ? -2.617 16.444 18.449 1.00 42.22 91 THR A N 1
ATOM 685 C CA . THR A 1 91 ? -3.029 17.511 19.355 1.00 42.22 91 THR A CA 1
ATOM 686 C C . THR A 1 91 ? -2.355 18.770 18.841 1.00 42.22 91 THR A C 1
ATOM 688 O O . THR A 1 91 ? -1.212 19.066 19.183 1.00 42.22 91 THR A O 1
ATOM 691 N N . TYR A 1 92 ? -3.029 19.495 17.950 1.00 46.94 92 TYR A N 1
ATOM 692 C CA . TYR A 1 92 ? -2.672 20.877 17.679 1.00 46.94 92 TYR A CA 1
ATOM 693 C C . TYR A 1 92 ? -2.790 21.591 19.027 1.00 46.94 92 TYR A C 1
ATOM 695 O O . TYR A 1 92 ? -3.857 21.492 19.640 1.00 46.94 92 TYR A O 1
ATOM 703 N N . PRO A 1 93 ? -1.734 22.239 19.547 1.00 42.75 93 PRO A N 1
ATOM 704 C CA . PRO A 1 93 ? -1.830 22.958 20.804 1.00 42.75 93 PRO A CA 1
ATOM 705 C C . PRO A 1 93 ? -2.749 24.164 20.596 1.00 42.75 93 PRO A C 1
ATOM 707 O O . PRO A 1 93 ? -2.307 25.268 20.298 1.00 42.75 93 PRO A O 1
ATOM 710 N N . SER A 1 94 ? -4.054 23.944 20.725 1.00 48.81 94 SER A N 1
ATOM 711 C CA . SER A 1 94 ? -4.973 24.992 21.121 1.00 48.81 94 SER A CA 1
ATOM 712 C C . SER A 1 94 ? -4.731 25.173 22.609 1.00 48.81 94 SER A C 1
ATOM 714 O O . SER A 1 94 ? -4.929 24.246 23.394 1.00 48.81 94 SER A O 1
ATOM 716 N N . GLY A 1 95 ? -4.151 26.313 22.972 1.00 46.53 95 GLY A N 1
ATOM 717 C CA . GLY A 1 95 ? -3.771 26.615 24.340 1.00 46.53 95 GLY A CA 1
ATOM 718 C C . GLY A 1 95 ? -4.988 26.673 25.253 1.00 46.53 95 GLY A C 1
ATOM 719 O O . GLY A 1 95 ? -5.554 27.737 25.445 1.00 46.53 95 GLY A O 1
ATOM 720 N N . THR A 1 96 ? -5.342 25.546 25.854 1.00 40.81 96 THR A N 1
ATOM 721 C CA . THR A 1 96 ? -6.133 25.464 27.081 1.00 40.81 96 THR A CA 1
ATOM 722 C C . THR A 1 96 ? -5.791 24.142 27.753 1.00 40.81 96 THR A C 1
ATOM 724 O O . THR A 1 96 ? -6.121 23.063 27.269 1.00 40.81 96 THR A O 1
ATOM 727 N N . GLY A 1 97 ? -5.047 24.229 28.856 1.00 42.75 97 GLY A N 1
ATOM 728 C CA . GLY A 1 97 ? -4.647 23.069 29.638 1.00 42.75 97 GLY A CA 1
ATOM 729 C C . GLY A 1 97 ? -5.864 22.363 30.223 1.00 42.75 97 GLY A C 1
ATOM 730 O O . GLY A 1 97 ? -6.691 22.989 30.877 1.00 42.75 97 GLY A O 1
ATOM 731 N N . CYS A 1 98 ? -5.943 21.056 30.008 1.00 35.03 98 CYS A N 1
ATOM 732 C CA . CYS A 1 98 ? -6.685 20.128 30.849 1.00 35.03 98 CYS A CA 1
ATOM 733 C C . CYS A 1 98 ? -5.850 18.848 30.929 1.00 35.03 98 CYS A C 1
ATOM 735 O O . CYS A 1 98 ? -5.512 18.240 29.915 1.00 35.03 98 CYS A O 1
ATOM 737 N N . THR A 1 99 ? -5.448 18.496 32.144 1.00 36.94 99 THR A N 1
ATOM 738 C CA . THR A 1 99 ? -4.789 17.235 32.493 1.00 36.94 99 THR A CA 1
ATOM 739 C C . THR A 1 99 ? -5.749 16.067 32.262 1.00 36.94 99 THR A C 1
ATOM 741 O O . THR A 1 99 ? -6.916 16.198 32.635 1.00 36.94 99 THR A O 1
ATOM 744 N N . PRO A 1 100 ? -5.310 14.914 31.730 1.00 39.72 100 PRO A N 1
ATOM 745 C CA . PRO A 1 100 ? -6.126 13.715 31.791 1.00 39.72 100 PRO A CA 1
ATOM 746 C C . PRO A 1 100 ? -6.044 13.131 33.206 1.00 39.72 100 PRO A C 1
ATOM 748 O O . PRO A 1 100 ? -4.980 12.728 33.675 1.00 39.72 100 PRO A O 1
ATOM 751 N N . ASP A 1 101 ? -7.188 13.141 33.882 1.00 26.36 101 ASP A N 1
ATOM 752 C CA . ASP A 1 101 ? -7.458 12.380 35.094 1.00 26.36 101 ASP A CA 1
ATOM 753 C C . ASP A 1 101 ? -7.415 10.879 34.760 1.00 26.36 101 ASP A C 1
ATOM 755 O O . ASP A 1 101 ? -8.192 10.382 33.942 1.00 26.36 101 ASP A O 1
ATOM 759 N N . VAL A 1 102 ? -6.463 10.161 35.356 1.00 46.16 102 VAL A N 1
ATOM 760 C CA . VAL A 1 102 ? -6.384 8.698 35.295 1.00 46.16 102 VAL A CA 1
ATOM 761 C C . VAL A 1 102 ? -7.371 8.155 36.322 1.00 46.16 102 VAL A C 1
ATOM 763 O O . VAL A 1 102 ? -7.013 7.877 37.465 1.00 46.16 102 VAL A O 1
ATOM 766 N N . SER A 1 103 ? -8.620 7.987 35.896 1.00 41.81 103 SER A N 1
ATOM 767 C CA . SER A 1 103 ? -9.665 7.343 36.690 1.00 41.81 103 SER A CA 1
ATOM 768 C C . SER A 1 103 ? -10.075 6.010 36.061 1.00 41.81 103 SER A C 1
ATOM 770 O O . SER A 1 103 ? -10.863 5.934 35.125 1.00 41.81 103 SER A O 1
ATOM 772 N N . GLN A 1 104 ? -9.429 4.967 36.589 1.00 47.25 104 GLN A N 1
ATOM 773 C CA . GLN A 1 104 ? -9.873 3.582 36.794 1.00 47.25 104 GLN A CA 1
ATOM 774 C C . GLN A 1 104 ? -11.203 3.170 36.133 1.00 47.25 104 GLN A C 1
ATOM 776 O O . GLN A 1 104 ? -12.275 3.610 36.543 1.00 47.25 104 GLN A O 1
ATOM 781 N N . THR A 1 105 ? -11.140 2.200 35.218 1.00 26.70 105 THR A N 1
ATOM 782 C CA . THR A 1 105 ? -12.305 1.414 34.782 1.00 26.70 105 THR A CA 1
ATOM 783 C C . THR A 1 105 ? -12.091 -0.063 35.109 1.00 26.70 105 THR A C 1
ATOM 785 O O . THR A 1 105 ? -10.983 -0.598 35.091 1.00 26.70 105 THR A O 1
ATOM 788 N N . THR A 1 106 ? -13.173 -0.675 35.566 1.00 34.44 106 THR A N 1
ATOM 789 C CA . THR A 1 106 ? -13.262 -1.923 36.325 1.00 34.44 106 THR A CA 1
ATOM 790 C C . THR A 1 106 ? -12.885 -3.187 35.543 1.00 34.44 106 THR A C 1
ATOM 792 O O . THR A 1 106 ? -13.200 -3.336 34.369 1.00 34.44 106 THR A O 1
ATOM 795 N N . THR A 1 107 ? -12.323 -4.177 36.245 1.00 43.06 107 THR A N 1
ATOM 796 C CA . THR A 1 107 ? -11.770 -5.475 35.780 1.00 43.06 107 THR A CA 1
ATOM 797 C C . THR A 1 107 ? -12.739 -6.409 35.015 1.00 43.06 107 THR A C 1
ATOM 799 O O . THR A 1 107 ? -12.395 -7.556 34.734 1.00 43.06 107 THR A O 1
ATOM 802 N N . LYS A 1 108 ? -13.961 -5.968 34.688 1.00 39.62 108 LYS A N 1
ATOM 803 C CA . LYS A 1 108 ? -14.961 -6.735 33.923 1.00 39.62 108 LYS A CA 1
ATOM 804 C C . LYS A 1 108 ? -15.005 -6.370 32.434 1.00 39.62 108 LYS A C 1
ATOM 806 O O . LYS A 1 108 ? -15.325 -7.241 31.634 1.00 39.62 108 LYS A O 1
ATOM 811 N N . GLU A 1 109 ? -14.615 -5.153 32.062 1.00 41.41 109 GLU A N 1
ATOM 812 C CA . GLU A 1 109 ? -14.662 -4.661 30.672 1.00 41.41 109 GLU A CA 1
ATOM 813 C C . GLU A 1 109 ? -13.529 -5.242 29.802 1.00 41.41 109 GLU A C 1
ATOM 815 O O . GLU A 1 109 ? -13.697 -5.441 28.603 1.00 41.41 109 GLU A O 1
ATOM 820 N N . CYS A 1 110 ? -12.408 -5.657 30.404 1.00 44.09 110 CYS A N 1
ATOM 821 C CA . CYS A 1 110 ? -11.240 -6.147 29.662 1.00 44.09 110 CYS A CA 1
ATOM 822 C C . CYS A 1 110 ? -11.471 -7.463 28.891 1.00 44.09 110 CYS A C 1
ATOM 824 O O . CYS A 1 110 ? -10.815 -7.699 27.885 1.00 44.09 110 CYS A O 1
ATOM 826 N N . LYS A 1 11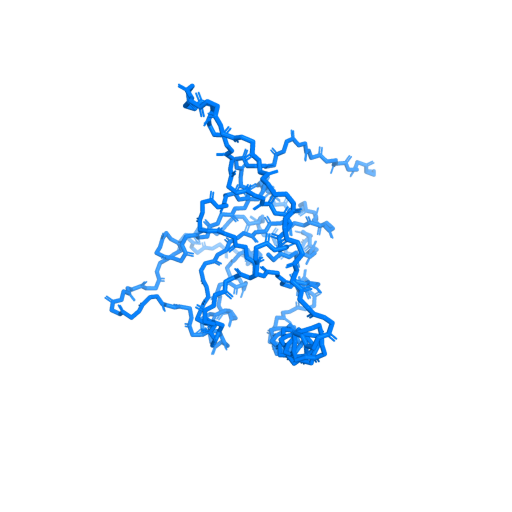1 ? -12.391 -8.337 29.330 1.00 50.03 111 LYS A N 1
ATOM 827 C CA . LYS A 1 111 ? -12.610 -9.647 28.678 1.00 50.03 111 LYS A CA 1
ATOM 828 C C . LYS A 1 111 ? -13.498 -9.574 27.436 1.00 50.03 111 LYS A C 1
ATOM 830 O O . LYS A 1 111 ? -13.302 -10.359 26.513 1.00 50.03 111 LYS A O 1
ATOM 835 N N . GLU A 1 112 ? -14.474 -8.669 27.427 1.00 55.75 112 GLU A N 1
ATOM 836 C CA . GLU A 1 112 ? -15.333 -8.446 26.257 1.00 55.75 112 GLU A CA 1
ATOM 837 C C . GLU A 1 112 ? -14.589 -7.652 25.177 1.00 55.75 112 GLU A C 1
ATOM 839 O O . GLU A 1 112 ? -14.697 -7.987 23.997 1.00 55.75 112 GLU A O 1
ATOM 844 N N . GLU A 1 113 ? -13.751 -6.685 25.573 1.00 60.31 113 GLU A N 1
ATOM 845 C CA . GLU A 1 113 ? -12.870 -5.960 24.650 1.00 60.31 113 GLU A CA 1
ATOM 846 C C . GLU A 1 113 ? -11.852 -6.889 23.965 1.00 60.31 113 GLU A C 1
ATOM 848 O O . GLU A 1 113 ? -11.744 -6.873 22.741 1.00 60.31 113 GLU A O 1
ATOM 853 N N . GLU A 1 114 ? -11.176 -7.771 24.711 1.00 62.12 114 GLU A N 1
ATOM 854 C CA . GLU A 1 114 ? -10.210 -8.730 24.144 1.00 62.12 114 GLU A CA 1
ATOM 855 C C . GLU A 1 114 ? -10.847 -9.741 23.170 1.00 62.12 114 GLU A C 1
ATOM 857 O O . GLU A 1 114 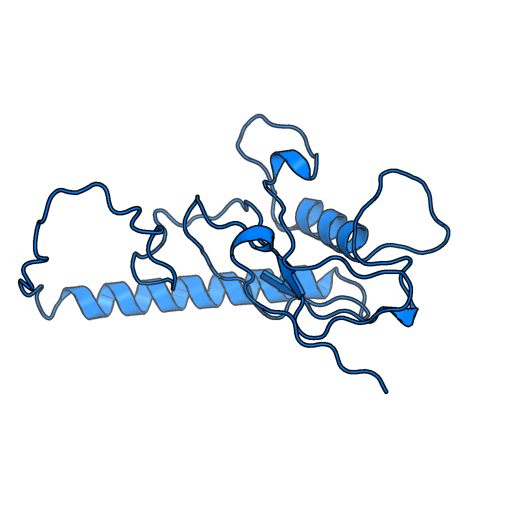? -10.202 -10.192 22.217 1.00 62.12 114 GLU A O 1
ATOM 862 N N . ALA A 1 115 ? -12.104 -10.134 23.400 1.00 66.62 115 ALA A N 1
ATOM 863 C CA . ALA A 1 115 ? -12.825 -11.045 22.512 1.00 66.62 115 ALA A CA 1
ATOM 864 C C . ALA A 1 115 ? -13.232 -10.354 21.199 1.00 66.62 115 ALA A C 1
ATOM 866 O O . ALA A 1 115 ? -13.053 -10.930 20.124 1.00 66.62 115 ALA A O 1
ATOM 867 N N . MET A 1 116 ? -13.710 -9.107 21.284 1.00 68.62 116 MET A N 1
ATOM 868 C CA . MET A 1 116 ? -14.049 -8.283 20.120 1.00 68.62 116 MET A CA 1
ATOM 869 C C . MET A 1 116 ? -12.806 -7.947 19.278 1.00 68.62 116 MET A C 1
ATOM 871 O O . MET A 1 116 ? -12.860 -8.017 18.050 1.00 68.62 116 MET A O 1
ATOM 875 N N . GLU A 1 117 ? -11.670 -7.651 19.921 1.00 69.81 117 GLU A N 1
ATOM 876 C CA . GLU A 1 117 ? -10.391 -7.393 19.242 1.00 69.81 117 GLU A CA 1
ATOM 877 C C . GLU A 1 117 ? -9.898 -8.620 18.452 1.00 69.81 117 GLU A C 1
ATOM 879 O O . GLU A 1 117 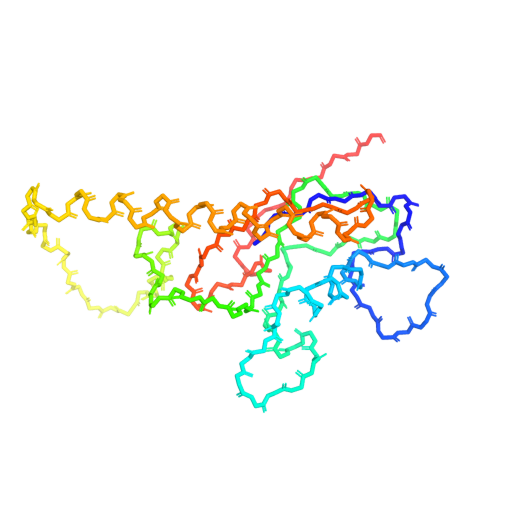? -9.441 -8.487 17.313 1.00 69.81 117 GLU A O 1
ATOM 884 N N . LYS A 1 118 ? -10.036 -9.833 19.008 1.00 74.06 118 LYS A N 1
ATOM 885 C CA . LYS A 1 118 ? -9.676 -11.077 18.302 1.00 74.06 118 LYS A CA 1
ATOM 886 C C . LYS A 1 118 ? -10.554 -11.340 17.082 1.00 74.06 118 LYS A C 1
ATOM 888 O O . LYS A 1 118 ? -10.031 -11.743 16.042 1.00 74.06 118 LYS A O 1
ATOM 893 N N . GLU A 1 119 ? -11.861 -11.107 17.194 1.00 75.94 119 GLU A N 1
ATOM 894 C CA . GLU A 1 119 ? -12.794 -11.261 16.072 1.00 75.94 119 GLU A CA 1
ATOM 895 C C . GLU A 1 119 ? -12.467 -10.271 14.941 1.00 75.94 119 GLU A C 1
ATOM 897 O O . GLU A 1 119 ? -12.441 -10.631 13.759 1.00 75.94 119 GLU A O 1
ATOM 902 N N . GLU A 1 120 ? -12.150 -9.022 15.290 1.00 74.06 120 GLU A N 1
ATOM 903 C CA . GLU A 1 120 ? -11.729 -8.009 14.324 1.00 74.06 120 GLU A CA 1
ATOM 904 C C . GLU A 1 120 ? -10.417 -8.396 13.627 1.00 74.06 120 GLU A C 1
ATOM 906 O O . GLU A 1 120 ? -10.315 -8.301 12.397 1.00 74.06 120 GLU A O 1
ATOM 911 N N . GLU A 1 121 ? -9.428 -8.876 14.384 1.00 76.00 121 GLU A N 1
ATOM 912 C CA . GLU A 1 121 ? -8.159 -9.339 13.828 1.00 76.00 121 GLU A CA 1
ATOM 913 C C . GLU A 1 121 ? -8.364 -10.515 12.857 1.00 76.00 121 GLU A C 1
ATOM 915 O O . GLU A 1 121 ? -7.789 -10.533 11.763 1.00 76.00 121 GLU A O 1
ATOM 920 N N . GLU A 1 122 ? -9.223 -11.475 13.204 1.00 79.44 122 GLU A N 1
ATOM 921 C CA . GLU A 1 122 ? -9.565 -12.612 12.344 1.00 79.44 122 GLU A CA 1
ATOM 922 C C . GLU A 1 122 ? -10.267 -12.170 11.052 1.00 79.44 122 GLU A C 1
ATOM 924 O O . GLU A 1 122 ? -9.928 -12.628 9.951 1.00 79.44 122 GLU A O 1
ATOM 929 N N . LYS A 1 123 ? -11.190 -11.210 11.146 1.00 79.06 123 LYS A N 1
ATOM 930 C CA . LYS A 1 123 ? -11.859 -10.630 9.976 1.00 79.06 123 LYS A CA 1
ATOM 931 C C . LYS A 1 123 ? -10.876 -9.893 9.070 1.00 79.06 123 LYS A C 1
ATOM 933 O O . LYS A 1 123 ? -10.934 -10.015 7.844 1.00 79.06 123 LYS A O 1
ATOM 938 N N . LEU A 1 124 ? -9.929 -9.166 9.657 1.00 78.50 124 LEU A N 1
ATOM 939 C CA . LEU A 1 124 ? -8.893 -8.447 8.922 1.00 78.50 124 LEU A CA 1
ATOM 940 C C . LEU A 1 124 ? -7.911 -9.395 8.225 1.00 78.50 124 LEU A C 1
ATOM 942 O O . LEU A 1 124 ? -7.506 -9.152 7.080 1.00 78.50 124 LEU A O 1
ATOM 946 N N . ARG A 1 125 ? -7.566 -10.506 8.886 1.00 80.12 125 ARG A N 1
ATOM 947 C CA . ARG A 1 125 ? -6.805 -11.611 8.285 1.00 80.12 125 ARG A CA 1
ATOM 948 C C . ARG A 1 125 ? -7.572 -12.223 7.116 1.00 80.12 125 ARG A C 1
ATOM 950 O O . ARG A 1 125 ? -6.993 -12.385 6.044 1.00 80.12 125 ARG A O 1
ATOM 957 N N . SER A 1 126 ? -8.871 -12.461 7.276 1.00 83.12 126 SER A N 1
ATOM 958 C CA . SER A 1 126 ? -9.738 -12.995 6.217 1.00 83.12 126 SER A CA 1
ATOM 959 C C . SER A 1 126 ? -9.796 -12.070 4.997 1.00 83.12 126 SER A C 1
ATOM 961 O O . SER A 1 126 ? -9.619 -12.524 3.868 1.00 83.12 126 SER A O 1
ATOM 963 N N . HIS A 1 127 ? -9.936 -10.756 5.203 1.00 81.50 127 HIS A N 1
ATOM 964 C CA . HIS A 1 127 ? -9.850 -9.773 4.117 1.00 81.50 127 HIS A CA 1
ATOM 965 C C . HIS A 1 127 ? -8.485 -9.795 3.423 1.00 81.50 127 HIS A C 1
ATOM 967 O O . HIS A 1 127 ? -8.410 -9.775 2.197 1.00 81.50 127 HIS A O 1
ATOM 973 N N . THR A 1 128 ? -7.399 -9.870 4.195 1.00 86.94 128 THR A N 1
ATOM 974 C CA . THR A 1 128 ? -6.039 -9.923 3.645 1.00 86.94 128 THR A CA 1
ATOM 975 C C . THR A 1 128 ? -5.845 -11.157 2.759 1.00 86.94 128 THR A C 1
ATOM 977 O O . THR A 1 128 ? -5.317 -11.035 1.653 1.00 86.94 128 THR A O 1
ATOM 980 N N . MET A 1 129 ? -6.330 -12.324 3.197 1.00 88.25 129 MET A N 1
ATOM 981 C CA . MET A 1 129 ? -6.303 -13.559 2.406 1.00 88.25 129 MET A CA 1
ATOM 982 C C . MET A 1 129 ? -7.143 -13.439 1.134 1.00 88.25 129 MET A C 1
ATOM 984 O O . MET A 1 129 ? -6.665 -13.785 0.054 1.00 88.25 129 MET A O 1
ATOM 988 N N . LEU A 1 130 ? -8.354 -12.881 1.234 1.00 87.94 130 LEU A N 1
ATOM 989 C CA . LEU A 1 130 ? -9.220 -12.656 0.079 1.00 87.94 130 LEU A CA 1
ATOM 990 C C . LEU A 1 130 ? -8.534 -11.770 -0.967 1.00 87.94 130 LEU A C 1
ATOM 992 O O . LEU A 1 130 ? -8.489 -12.132 -2.139 1.00 87.94 130 LEU A O 1
ATOM 996 N N . PHE A 1 131 ? -7.947 -10.640 -0.568 1.00 88.06 131 PHE A N 1
ATOM 997 C CA . PHE A 1 131 ? -7.262 -9.767 -1.522 1.00 88.06 131 PHE A CA 1
ATOM 998 C C . PHE A 1 131 ? -6.050 -10.445 -2.156 1.00 88.06 131 PHE A C 1
ATOM 1000 O O . PHE A 1 131 ? -5.889 -10.387 -3.374 1.00 88.06 131 PHE A O 1
ATOM 1007 N N . ASN A 1 132 ? -5.229 -11.125 -1.356 1.00 92.62 132 ASN A N 1
ATOM 1008 C CA . ASN A 1 132 ? -4.049 -11.825 -1.858 1.00 92.62 132 ASN A CA 1
ATOM 1009 C C . ASN A 1 132 ? -4.395 -13.014 -2.766 1.00 92.62 132 ASN A C 1
ATOM 1011 O O . ASN A 1 132 ? -3.564 -13.380 -3.586 1.00 92.62 132 ASN A O 1
ATOM 1015 N N . SER A 1 133 ? -5.604 -13.578 -2.665 1.00 92.44 133 SER A N 1
ATOM 1016 C CA . SER A 1 133 ? -6.076 -14.626 -3.584 1.00 92.44 133 SER A CA 1
ATOM 1017 C C . SER A 1 133 ? -6.411 -14.109 -4.989 1.00 92.44 133 SER A C 1
ATOM 1019 O O . SER A 1 133 ? -6.422 -14.884 -5.940 1.00 92.44 133 SER A O 1
ATOM 1021 N N . ILE A 1 134 ? -6.681 -12.804 -5.127 1.00 91.81 134 ILE A N 1
ATOM 1022 C CA . ILE A 1 134 ? -7.056 -12.162 -6.398 1.00 91.81 134 ILE A CA 1
ATOM 1023 C C . ILE A 1 134 ? -5.874 -11.367 -6.978 1.00 91.81 134 ILE A C 1
ATOM 1025 O O . ILE A 1 134 ? -5.784 -11.186 -8.192 1.00 91.81 134 ILE A O 1
ATOM 1029 N N . LEU A 1 135 ? -4.980 -10.859 -6.124 1.00 92.50 135 LEU A N 1
ATOM 1030 C CA . LEU A 1 135 ? -3.796 -10.111 -6.546 1.00 92.50 135 LEU A CA 1
ATOM 1031 C C . LEU A 1 135 ? -2.762 -11.021 -7.232 1.00 92.50 135 LEU A C 1
ATOM 1033 O O . LEU A 1 135 ? -2.537 -12.147 -6.781 1.00 92.50 135 LEU A O 1
ATOM 1037 N N . PRO A 1 136 ? -2.056 -10.525 -8.262 1.00 93.69 136 PRO A N 1
ATOM 1038 C CA . PRO A 1 136 ? -0.942 -11.253 -8.862 1.00 93.69 136 PRO A CA 1
ATOM 1039 C C . PRO A 1 136 ? 0.235 -11.357 -7.891 1.00 93.69 136 PRO A C 1
ATOM 1041 O O . PRO A 1 136 ? 0.409 -10.496 -7.033 1.00 93.69 136 PRO A O 1
ATOM 1044 N N . ASP A 1 137 ? 1.075 -12.382 -8.051 1.00 93.62 137 ASP A N 1
ATOM 1045 C CA . ASP A 1 137 ? 2.217 -12.681 -7.167 1.00 93.62 137 ASP A CA 1
ATOM 1046 C C . ASP A 1 137 ? 3.189 -11.512 -6.962 1.00 93.62 137 ASP A C 1
ATOM 1048 O O . ASP A 1 137 ? 3.845 -11.423 -5.923 1.00 93.62 137 ASP A O 1
ATOM 1052 N N . SER A 1 138 ? 3.230 -10.576 -7.911 1.00 94.44 138 SER A N 1
ATOM 1053 C CA . SER A 1 138 ? 4.036 -9.360 -7.854 1.00 94.44 138 SER A CA 1
ATOM 1054 C C . SER A 1 138 ? 3.544 -8.318 -6.846 1.00 94.44 138 SER A C 1
ATOM 1056 O O . SER A 1 138 ? 4.321 -7.431 -6.491 1.00 94.44 138 SER A O 1
ATOM 1058 N N . VAL A 1 139 ? 2.298 -8.402 -6.368 1.00 94.44 139 VAL A N 1
ATOM 1059 C CA . VAL A 1 139 ? 1.706 -7.473 -5.397 1.00 94.44 139 VAL A CA 1
ATOM 1060 C C . VAL A 1 139 ? 1.028 -8.259 -4.284 1.00 94.44 139 VAL A C 1
ATOM 1062 O O . VAL A 1 139 ? 0.194 -9.137 -4.508 1.00 94.44 139 VAL A O 1
ATOM 1065 N N . ARG A 1 140 ? 1.357 -7.920 -3.040 1.00 93.69 140 ARG A N 1
ATOM 1066 C CA . ARG A 1 140 ? 0.735 -8.533 -1.866 1.00 93.69 140 ARG A CA 1
ATOM 1067 C C . ARG A 1 140 ? 0.346 -7.485 -0.852 1.00 93.69 140 ARG A C 1
ATOM 1069 O O . ARG A 1 140 ? 0.914 -6.396 -0.798 1.00 93.69 140 ARG A O 1
ATOM 1076 N N . ILE A 1 141 ? -0.616 -7.830 -0.015 1.00 92.56 141 ILE A N 1
ATOM 1077 C CA . ILE A 1 141 ? -0.980 -7.068 1.168 1.00 92.56 141 ILE A CA 1
ATOM 1078 C C . ILE A 1 141 ? -0.544 -7.871 2.384 1.00 92.56 141 ILE A C 1
ATOM 1080 O O . ILE A 1 141 ? -0.941 -9.019 2.557 1.00 92.56 141 ILE A O 1
ATOM 1084 N N . MET A 1 142 ? 0.297 -7.270 3.221 1.00 91.25 142 MET A N 1
ATOM 1085 C CA . MET A 1 142 ? 0.769 -7.906 4.451 1.00 91.25 142 MET A CA 1
ATOM 1086 C C . MET A 1 142 ? -0.180 -7.658 5.612 1.00 91.25 142 MET A C 1
ATOM 1088 O O . MET A 1 142 ? -0.394 -8.541 6.432 1.00 91.25 142 MET A O 1
ATOM 1092 N N . SER A 1 143 ? -0.703 -6.436 5.720 1.00 87.69 143 SER A N 1
ATOM 1093 C CA . SER A 1 143 ? -1.554 -6.070 6.846 1.00 87.69 143 SER A CA 1
ATOM 1094 C C . SER A 1 143 ? -2.474 -4.900 6.522 1.00 87.69 143 SER A C 1
ATOM 1096 O O . SER A 1 143 ? -2.086 -3.925 5.860 1.00 87.69 143 SER A O 1
ATOM 1098 N N . PHE A 1 144 ? -3.670 -4.949 7.092 1.00 86.12 144 PHE A N 1
ATOM 1099 C CA . PHE A 1 144 ? -4.523 -3.786 7.290 1.00 86.12 144 PHE A CA 1
ATOM 1100 C C . PHE A 1 144 ? -4.472 -3.354 8.751 1.00 86.12 144 PHE A C 1
ATOM 1102 O O . PHE A 1 144 ? -4.016 -4.099 9.611 1.00 86.12 144 PHE A O 1
ATOM 1109 N N . LEU A 1 145 ? -4.879 -2.117 9.001 1.00 84.44 145 LEU A N 1
ATOM 1110 C CA . LEU A 1 145 ? -5.064 -1.587 10.342 1.00 84.44 145 LEU A CA 1
ATOM 1111 C C . LEU A 1 145 ? -6.143 -0.504 10.249 1.00 84.44 145 LEU A C 1
ATOM 11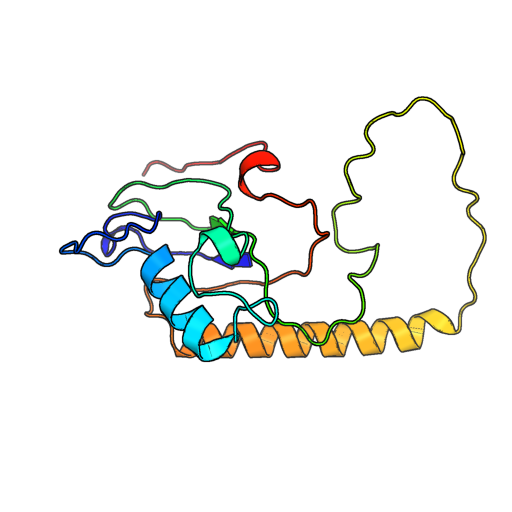13 O O . LEU A 1 145 ? -6.038 0.319 9.326 1.00 84.44 145 LEU A O 1
ATOM 1117 N N . PRO A 1 146 ? -7.155 -0.501 11.130 1.00 83.19 146 PRO A N 1
ATOM 1118 C CA . PRO A 1 146 ? -8.029 0.653 11.280 1.00 83.19 146 PRO A CA 1
ATOM 1119 C C . PRO A 1 146 ? -7.212 1.849 11.794 1.00 83.19 146 PRO A C 1
ATOM 1121 O O . PRO A 1 146 ? -6.220 1.691 12.504 1.00 83.19 146 PRO A O 1
ATOM 1124 N N . ILE A 1 147 ? -7.595 3.048 11.373 1.00 82.19 147 ILE A N 1
ATOM 1125 C CA . ILE A 1 147 ? -6.907 4.312 11.667 1.00 82.19 147 ILE A CA 1
ATOM 1126 C C . ILE A 1 147 ? -7.952 5.418 11.816 1.00 82.19 147 ILE A C 1
ATOM 1128 O O . ILE A 1 147 ? -9.046 5.317 11.263 1.00 82.19 147 ILE A O 1
ATOM 1132 N N . TYR A 1 148 ? -7.604 6.477 12.542 1.00 78.31 148 TYR A N 1
ATOM 1133 C CA . TYR A 1 148 ? -8.430 7.676 12.686 1.00 78.31 148 TYR A CA 1
ATOM 1134 C C . TYR A 1 148 ? -8.590 8.435 11.357 1.00 78.31 148 TYR A C 1
ATOM 1136 O O . TYR A 1 148 ? -7.764 8.337 10.445 1.00 78.31 148 TYR A O 1
ATOM 1144 N N . GLU A 1 149 ? -9.655 9.232 11.262 1.00 79.88 149 GLU A N 1
ATOM 1145 C CA . GLU A 1 149 ? -10.097 9.860 10.009 1.00 79.88 149 GLU A CA 1
ATOM 1146 C C . GLU A 1 149 ? -9.098 10.856 9.407 1.00 79.88 149 GLU A C 1
ATOM 1148 O O . GLU A 1 149 ? -8.978 10.955 8.186 1.00 79.88 149 GLU A O 1
ATOM 1153 N N . ALA A 1 150 ? -8.332 11.560 10.240 1.00 81.56 150 ALA A N 1
ATOM 1154 C CA . ALA A 1 150 ? -7.365 12.555 9.781 1.00 81.56 150 ALA A CA 1
ATOM 1155 C C . ALA A 1 150 ? -6.015 11.956 9.325 1.00 81.56 150 ALA A C 1
ATOM 1157 O O . ALA A 1 150 ? -5.093 12.700 8.982 1.00 81.56 150 ALA A O 1
ATOM 1158 N N . PHE A 1 151 ? -5.865 10.627 9.302 1.00 85.31 151 PHE A N 1
ATOM 1159 C CA . PHE A 1 151 ? -4.614 9.994 8.897 1.00 85.31 151 PHE A CA 1
ATOM 1160 C C . PHE A 1 151 ? -4.376 10.084 7.380 1.00 85.31 151 PHE A C 1
ATOM 1162 O O . PHE A 1 151 ? -5.086 9.484 6.569 1.00 85.31 151 PHE A O 1
ATOM 1169 N N . TYR A 1 152 ? -3.271 10.726 6.994 1.00 86.31 152 TYR A N 1
ATOM 1170 C CA . TYR A 1 152 ? -2.764 10.730 5.621 1.00 86.31 152 TYR A CA 1
ATOM 1171 C C . TYR A 1 152 ? -1.372 10.110 5.552 1.00 86.31 152 TYR A C 1
ATOM 1173 O O . TYR A 1 152 ? -0.397 10.688 6.035 1.00 86.31 152 TYR A O 1
ATOM 1181 N N . ALA A 1 153 ? -1.252 8.970 4.864 1.00 90.38 1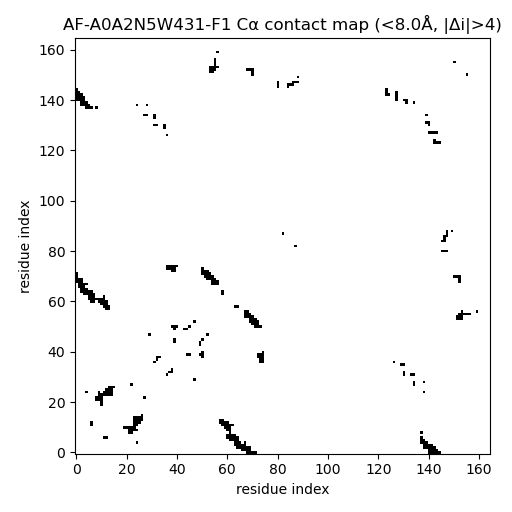53 ALA A N 1
ATOM 1182 C CA . ALA A 1 153 ? 0.007 8.241 4.724 1.00 90.38 153 ALA A CA 1
ATOM 1183 C C . ALA A 1 153 ? 1.123 9.107 4.118 1.00 90.38 153 ALA A C 1
ATOM 1185 O O . ALA A 1 153 ? 2.280 8.961 4.497 1.00 90.38 153 ALA A O 1
ATOM 1186 N N . ARG A 1 154 ? 0.784 10.020 3.195 1.00 89.94 154 ARG A N 1
ATOM 1187 C CA . ARG A 1 154 ? 1.751 10.925 2.551 1.00 89.94 154 ARG A CA 1
ATOM 1188 C C . ARG A 1 154 ? 2.357 11.937 3.521 1.00 89.94 154 ARG A C 1
ATOM 1190 O O . ARG A 1 154 ? 3.562 12.151 3.473 1.00 89.94 154 ARG A O 1
ATOM 1197 N N . PHE A 1 155 ? 1.522 12.580 4.337 1.00 88.56 155 PHE A N 1
ATOM 1198 C CA . PHE A 1 155 ? 1.922 13.722 5.166 1.00 88.56 155 PHE A CA 1
ATOM 1199 C C . PHE A 1 155 ? 2.439 13.305 6.543 1.00 88.56 155 PHE A C 1
ATOM 1201 O O . PHE A 1 155 ? 3.273 13.996 7.110 1.00 88.56 155 PHE A O 1
ATOM 1208 N N . LEU A 1 156 ? 1.993 12.154 7.053 1.00 89.25 156 LEU A N 1
ATOM 1209 C CA . LEU A 1 156 ? 2.480 11.590 8.316 1.00 89.25 156 LEU A CA 1
ATOM 1210 C C . LEU A 1 156 ? 3.734 10.721 8.141 1.00 89.25 156 LEU A C 1
ATOM 1212 O O . LEU A 1 156 ? 4.331 10.282 9.122 1.00 89.25 156 LEU A O 1
ATOM 1216 N N . CYS A 1 157 ? 4.152 10.455 6.902 1.00 90.06 157 CYS A N 1
ATOM 1217 C CA . CYS A 1 157 ? 5.420 9.791 6.627 1.00 90.06 157 CYS A CA 1
ATOM 1218 C C . CYS A 1 157 ? 6.575 10.777 6.850 1.00 90.06 157 CYS A C 1
ATOM 1220 O O . CYS A 1 157 ? 6.808 11.663 6.033 1.00 90.06 157 CYS A O 1
ATOM 1222 N N . THR A 1 158 ? 7.304 10.604 7.953 1.00 92.31 158 THR A N 1
ATOM 1223 C CA . THR A 1 158 ? 8.436 11.464 8.335 1.00 92.31 158 THR A CA 1
ATOM 1224 C C . THR A 1 158 ? 9.728 11.119 7.598 1.00 92.31 158 THR A C 1
ATOM 1226 O O . THR A 1 158 ? 10.512 12.007 7.276 1.00 92.31 158 THR A O 1
ATOM 1229 N N . ALA A 1 159 ? 9.958 9.836 7.312 1.00 92.25 159 ALA A N 1
ATOM 1230 C CA . ALA A 1 159 ? 11.165 9.354 6.652 1.00 92.25 159 ALA A CA 1
ATOM 1231 C C . ALA A 1 159 ? 10.883 8.141 5.759 1.00 92.25 159 ALA A C 1
ATOM 1233 O O . ALA A 1 159 ? 9.939 7.377 5.982 1.00 92.25 159 ALA A O 1
ATOM 1234 N N . ARG A 1 160 ? 11.744 7.945 4.754 1.00 91.94 160 ARG A N 1
ATOM 1235 C CA . ARG A 1 160 ? 11.746 6.775 3.868 1.00 91.94 160 ARG A CA 1
ATOM 1236 C C . ARG A 1 160 ? 13.163 6.227 3.764 1.00 91.94 160 ARG A C 1
ATOM 1238 O O . ARG A 1 160 ? 14.091 6.982 3.496 1.00 91.94 160 ARG A O 1
ATOM 1245 N N . GLY A 1 161 ? 13.310 4.922 3.963 1.00 92.88 161 GLY A N 1
ATOM 1246 C CA . GLY A 1 161 ? 14.563 4.211 3.723 1.00 92.88 161 GLY A CA 1
ATOM 1247 C C . GLY A 1 161 ? 14.555 3.580 2.336 1.00 92.88 161 GLY A C 1
ATOM 1248 O O . GLY A 1 161 ? 13.603 2.878 1.995 1.00 92.88 161 GLY A O 1
ATOM 1249 N N . TYR A 1 162 ? 15.613 3.814 1.564 1.00 92.69 162 TYR A N 1
ATOM 1250 C CA . TYR A 1 162 ? 15.842 3.173 0.271 1.00 92.69 162 TYR A CA 1
ATOM 1251 C C . TYR A 1 162 ? 17.129 2.355 0.339 1.00 92.69 162 TYR A C 1
ATOM 1253 O O . TYR A 1 162 ? 18.093 2.762 0.984 1.00 92.69 162 TYR A O 1
ATOM 1261 N N . ILE A 1 163 ? 17.126 1.196 -0.315 1.00 92.69 163 ILE A N 1
ATOM 1262 C CA . ILE A 1 163 ? 18.297 0.329 -0.437 1.00 92.69 163 ILE A CA 1
ATOM 1263 C C . ILE A 1 163 ? 18.654 0.288 -1.917 1.00 92.69 163 ILE A C 1
ATOM 1265 O O . ILE A 1 163 ? 17.858 -0.194 -2.723 1.00 92.69 163 ILE A O 1
ATOM 1269 N N . CYS A 1 164 ? 19.838 0.786 -2.259 1.00 88.00 164 CYS A N 1
ATOM 1270 C CA . CYS A 1 164 ? 20.428 0.602 -3.579 1.00 88.00 164 CYS A CA 1
ATOM 1271 C C . CYS A 1 164 ? 21.287 -0.664 -3.527 1.00 88.00 164 CYS A C 1
ATOM 1273 O O . CYS A 1 164 ? 22.114 -0.799 -2.624 1.00 88.00 164 CYS A O 1
ATOM 1275 N N . LYS A 1 165 ? 21.040 -1.600 -4.442 1.00 73.31 165 LYS A N 1
ATOM 1276 C CA . LYS A 1 165 ? 21.892 -2.773 -4.654 1.00 73.31 165 LYS A CA 1
ATOM 1277 C C . LYS A 1 165 ? 22.782 -2.548 -5.861 1.00 73.31 165 LYS A C 1
ATOM 1279 O O . LYS A 1 165 ? 22.290 -1.893 -6.805 1.00 73.31 165 LYS A O 1
#

Secondary structure (DSSP, 8-state):
-EEEE-GGGSS-SS--SS--SS--HHHHHHHHHHHHS----TT----TTTTT-EES----TT--EEEEEEE-------SS--TTSS--------S-----------TTHHHHHHHHHHHHHHHHHHHHHHHHHHS-TTB---B-----TT--TTTS---------